Protein AF-A0A963WB44-F1 (afdb_monomer_lite)

pLDDT: mean 85.55, std 15.66, range [36.16, 97.56]

Secondary structure (DSSP, 8-state):
---------THHHHHHHHTT-----SSHHHHHHH---HHHHBTTTTSSSBPHHHHHHHHTTT----S-S----EEEEEEEEEE--SS--SS-SSTTS-SS-EEEEEEEEEEEEEESSSSEEEEEEEEEETTTTEEEEEEEEEEEEEEEEETTEEEEEEEEEESSTT-

Foldseek 3Di:
DDDDDPPPDCVVVVVVVVVPDDPPDDQVQLCQFAVDQQVQFDPVSPHPDGDPNVVVCVLQAVADGPPDDDRQQKDKDWDKDWWADPDFAPAAPAPPAGSGGDIWGQKIKMWRFHHPDNFKTWTWIWMAGGRVRDIDGPKTKIKGWDWDADPNDIDIDIDIDMDDPPD

Sequence (167 aa):
MRAAARRRSPLAALALLAGLSPAAHALPSFARQTGQECAACHVGAYGPQLTPYGVAFKIGGYTDGNGKEGHVPLSVMLVGAITHTGKDQAEPPTAHTHRNDNLTIDEVSTFLAGRLTEQLGAFIQATYDGVAQRSALDHADVRFAQTTRLAGKETVLGISVNNNPGV

Radius of gyration: 22.05 Å; chains: 1; bounding box: 76×29×54 Å

Structure (mmCIF, N/CA/C/O backbone):
data_AF-A0A963WB44-F1
#
_entry.id   AF-A0A963WB44-F1
#
loop_
_atom_site.group_PDB
_atom_site.id
_atom_site.type_symbol
_atom_site.label_atom_id
_atom_site.label_alt_id
_atom_site.label_comp_id
_atom_site.label_asym_id
_atom_site.label_entity_id
_atom_site.label_seq_id
_atom_site.pdbx_PDB_ins_code
_atom_site.Cartn_x
_atom_site.Cartn_y
_atom_site.Cartn_z
_atom_site.occupancy
_atom_site.B_iso_or_equiv
_atom_site.auth_seq_id
_atom_site.auth_comp_id
_atom_site.auth_asym_id
_atom_site.auth_atom_id
_atom_site.pdbx_PDB_model_num
ATOM 1 N N . MET A 1 1 ? 45.689 -11.765 -33.165 1.00 36.16 1 MET A N 1
ATOM 2 C CA . MET A 1 1 ? 45.610 -11.907 -31.693 1.00 36.16 1 MET A CA 1
ATOM 3 C C . MET A 1 1 ? 44.164 -11.674 -31.269 1.00 36.16 1 MET A C 1
ATOM 5 O O . MET A 1 1 ? 43.671 -10.573 -31.458 1.00 36.16 1 MET A O 1
ATOM 9 N N . ARG A 1 2 ? 43.443 -12.709 -30.814 1.00 39.00 2 ARG A N 1
ATOM 10 C CA . ARG A 1 2 ? 42.059 -12.591 -30.314 1.00 39.00 2 ARG A CA 1
ATOM 11 C C . ARG A 1 2 ? 42.116 -12.479 -28.791 1.00 39.00 2 ARG A C 1
ATOM 13 O O . ARG A 1 2 ? 42.613 -13.395 -28.144 1.00 39.00 2 ARG A O 1
ATOM 20 N N . ALA A 1 3 ? 41.666 -11.357 -28.236 1.00 41.44 3 ALA A N 1
ATOM 21 C CA . ALA A 1 3 ? 41.592 -11.169 -26.792 1.00 41.44 3 ALA A CA 1
ATOM 22 C C . ALA A 1 3 ? 40.537 -12.120 -26.204 1.00 41.44 3 ALA A C 1
ATOM 24 O O . ALA A 1 3 ? 39.377 -12.108 -26.616 1.00 41.44 3 ALA A O 1
ATOM 25 N N . ALA A 1 4 ? 40.949 -12.972 -25.266 1.00 43.50 4 ALA A N 1
ATOM 26 C CA . ALA A 1 4 ? 40.056 -13.864 -24.541 1.00 43.50 4 ALA A CA 1
ATOM 27 C C . ALA A 1 4 ? 39.204 -13.046 -23.558 1.00 43.50 4 ALA A C 1
ATOM 29 O O . ALA A 1 4 ? 39.710 -12.525 -22.562 1.00 43.50 4 ALA A O 1
ATOM 30 N N . ALA A 1 5 ? 37.905 -12.929 -23.835 1.00 51.00 5 ALA A N 1
ATOM 31 C CA . ALA A 1 5 ? 36.947 -12.349 -22.906 1.00 51.00 5 ALA A CA 1
ATOM 32 C C . ALA A 1 5 ? 36.838 -13.248 -21.662 1.00 51.00 5 ALA A C 1
ATOM 34 O O . ALA A 1 5 ? 36.338 -14.373 -21.726 1.00 51.00 5 ALA A O 1
ATOM 35 N N . ARG A 1 6 ? 37.327 -12.760 -20.515 1.00 53.06 6 ARG A N 1
ATOM 36 C CA . ARG A 1 6 ? 37.118 -13.400 -19.209 1.00 53.06 6 ARG A CA 1
ATOM 37 C C . ARG A 1 6 ? 35.616 -13.430 -18.912 1.00 53.06 6 ARG A C 1
ATOM 39 O O . ARG A 1 6 ? 35.045 -12.410 -18.537 1.00 53.06 6 ARG A O 1
ATOM 46 N N . ARG A 1 7 ? 34.988 -14.604 -19.038 1.00 59.34 7 ARG A N 1
ATOM 47 C CA . ARG A 1 7 ? 33.653 -14.880 -18.485 1.00 59.34 7 ARG A CA 1
ATOM 48 C C . ARG A 1 7 ? 33.713 -14.683 -16.969 1.00 59.34 7 ARG A C 1
ATOM 50 O O . ARG A 1 7 ? 34.246 -15.526 -16.253 1.00 59.34 7 ARG A O 1
ATOM 57 N N . ARG A 1 8 ? 33.211 -13.549 -16.478 1.00 56.62 8 ARG A N 1
ATOM 58 C CA . ARG A 1 8 ? 32.979 -13.335 -15.045 1.00 56.62 8 ARG A CA 1
ATOM 59 C C . ARG A 1 8 ? 31.772 -14.190 -14.664 1.00 56.62 8 ARG A C 1
ATOM 61 O O . ARG A 1 8 ? 30.677 -13.963 -15.163 1.00 56.62 8 ARG A O 1
ATOM 68 N N . SER A 1 9 ? 32.012 -15.232 -13.874 1.00 57.25 9 SER A N 1
ATOM 69 C CA . SER A 1 9 ? 30.994 -16.208 -13.485 1.00 57.25 9 SER A CA 1
ATOM 70 C C . SER A 1 9 ? 29.931 -15.532 -12.597 1.00 57.25 9 SER A C 1
ATOM 72 O O . SER A 1 9 ? 30.290 -15.057 -11.519 1.00 57.25 9 SER A O 1
ATOM 74 N N . PRO A 1 10 ? 28.644 -15.475 -12.995 1.00 57.75 10 PRO A N 1
ATOM 75 C CA . PRO A 1 10 ? 27.582 -14.789 -12.240 1.00 57.75 10 PRO A CA 1
ATOM 76 C C . PRO A 1 10 ? 27.199 -15.500 -10.926 1.00 57.75 10 PRO A C 1
ATOM 78 O O . PRO A 1 10 ? 26.439 -14.972 -10.120 1.00 57.75 10 PRO A O 1
ATOM 81 N N . LEU A 1 11 ? 27.759 -16.689 -10.684 1.00 57.84 11 LEU A N 1
ATOM 82 C CA . LEU A 1 11 ? 27.477 -17.550 -9.533 1.00 57.84 11 LEU A CA 1
ATOM 83 C C . LEU A 1 11 ? 27.777 -16.898 -8.174 1.00 57.84 11 LEU A C 1
ATOM 85 O O . LEU A 1 11 ? 27.052 -17.144 -7.216 1.00 57.84 11 LEU A O 1
ATOM 89 N N . ALA A 1 12 ? 28.798 -16.041 -8.085 1.00 58.62 12 ALA A N 1
ATOM 90 C CA . ALA A 1 12 ? 29.143 -15.377 -6.826 1.00 58.62 12 ALA A CA 1
ATOM 91 C C . ALA A 1 12 ? 28.122 -14.293 -6.429 1.00 58.62 12 ALA A C 1
ATOM 93 O O . ALA A 1 12 ? 27.824 -14.136 -5.249 1.00 58.62 12 ALA A O 1
ATOM 94 N N . ALA A 1 13 ? 27.547 -13.585 -7.408 1.00 59.38 13 ALA A N 1
ATOM 95 C CA . ALA A 1 13 ? 26.508 -12.583 -7.163 1.00 59.38 13 ALA A CA 1
ATOM 96 C C . ALA A 1 13 ? 25.177 -13.239 -6.760 1.00 59.38 13 ALA A C 1
ATOM 98 O O . ALA A 1 13 ? 24.500 -12.763 -5.853 1.00 59.38 13 ALA A O 1
ATOM 99 N N . LEU A 1 14 ? 24.844 -14.379 -7.377 1.00 58.94 14 LEU A N 1
ATOM 100 C CA . LEU A 1 14 ? 23.644 -15.151 -7.046 1.00 58.94 14 LEU A CA 1
ATOM 101 C C . LEU A 1 14 ? 23.710 -15.757 -5.630 1.00 58.94 14 LEU A C 1
ATOM 103 O O . LEU A 1 14 ? 22.717 -15.754 -4.908 1.00 58.94 14 LEU A O 1
ATOM 107 N N . ALA A 1 15 ? 24.888 -16.233 -5.212 1.00 61.72 15 ALA A N 1
ATOM 108 C CA . ALA A 1 15 ? 25.103 -16.774 -3.870 1.00 61.72 15 ALA A CA 1
ATOM 109 C C . ALA A 1 15 ? 25.030 -15.696 -2.771 1.00 61.72 15 ALA A C 1
ATOM 111 O O . ALA A 1 15 ? 24.549 -15.975 -1.674 1.00 61.72 15 ALA A O 1
ATOM 112 N N . LEU A 1 16 ? 25.453 -14.460 -3.068 1.00 56.97 16 LEU A N 1
ATOM 113 C CA . LEU A 1 16 ? 25.336 -13.335 -2.134 1.00 56.97 16 LEU A CA 1
ATOM 114 C C . LEU A 1 16 ? 23.870 -12.930 -1.908 1.00 56.97 16 LEU A C 1
ATOM 116 O O . LEU A 1 16 ? 23.477 -12.667 -0.776 1.00 56.97 16 LEU A O 1
ATOM 120 N N . LEU A 1 17 ? 23.054 -12.932 -2.967 1.00 56.50 17 LEU A N 1
ATOM 121 C CA . LEU A 1 17 ? 21.625 -12.601 -2.897 1.00 56.50 17 LEU A CA 1
ATOM 122 C C . LEU A 1 17 ? 20.814 -13.658 -2.130 1.00 56.50 17 LEU A C 1
ATOM 124 O O . LEU A 1 17 ? 19.888 -13.311 -1.403 1.00 56.50 17 LEU A O 1
ATOM 128 N N . ALA A 1 18 ? 21.189 -14.936 -2.228 1.00 55.72 18 ALA A N 1
ATOM 129 C CA . ALA A 1 18 ? 20.524 -16.013 -1.492 1.00 55.72 18 ALA A CA 1
ATOM 130 C C . ALA A 1 18 ? 20.757 -15.942 0.033 1.00 55.72 18 ALA A C 1
ATOM 132 O O . ALA A 1 18 ? 19.871 -16.301 0.806 1.00 55.72 18 ALA A O 1
ATOM 133 N N . GLY A 1 19 ? 21.919 -15.446 0.478 1.00 52.41 19 GLY A N 1
ATOM 134 C CA . GLY A 1 19 ? 22.261 -15.313 1.903 1.00 52.41 19 GLY A CA 1
ATOM 135 C C . GLY A 1 19 ? 21.601 -14.128 2.623 1.00 52.41 19 GLY A C 1
ATOM 136 O O . GLY A 1 19 ? 21.671 -14.039 3.845 1.00 52.41 19 GLY A O 1
ATOM 137 N N . LEU A 1 20 ? 20.954 -13.232 1.877 1.00 51.16 20 LEU A N 1
ATOM 138 C CA . LEU A 1 20 ? 20.328 -11.996 2.353 1.00 51.16 20 LEU A CA 1
ATOM 139 C C . LEU A 1 20 ? 18.802 -12.062 2.231 1.00 51.16 20 LEU A C 1
ATOM 141 O O . LEU A 1 20 ? 18.192 -11.063 1.885 1.00 51.16 20 LEU A O 1
ATOM 145 N N . SER A 1 21 ? 18.171 -13.214 2.475 1.00 40.25 21 SER A N 1
ATOM 146 C CA . SER A 1 21 ? 16.702 -13.306 2.501 1.00 40.25 21 SER A CA 1
ATOM 147 C C . SER A 1 21 ? 16.172 -12.968 3.904 1.00 40.25 21 SER A C 1
ATOM 149 O O . SER A 1 21 ? 16.004 -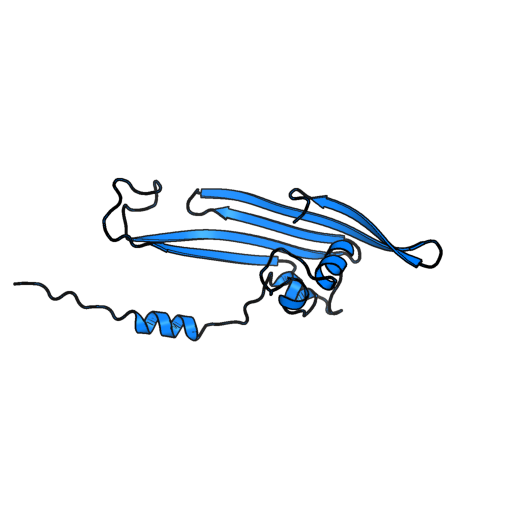13.889 4.709 1.00 40.25 21 SER A O 1
ATOM 151 N N . PRO A 1 22 ? 15.899 -11.693 4.266 1.00 52.22 22 PRO A N 1
ATOM 152 C CA . PRO A 1 22 ? 15.017 -11.444 5.391 1.00 52.22 22 PRO A CA 1
ATOM 153 C C . PRO A 1 22 ? 13.648 -12.035 5.048 1.00 52.22 22 PRO A C 1
ATOM 155 O O . PRO A 1 22 ? 13.284 -12.156 3.875 1.00 52.22 22 PRO A O 1
ATOM 158 N N . ALA A 1 23 ? 12.872 -12.390 6.071 1.00 51.78 23 ALA A N 1
ATOM 159 C CA . ALA A 1 23 ? 11.464 -12.705 5.879 1.00 51.78 23 ALA A CA 1
ATOM 160 C C . ALA A 1 23 ? 10.827 -11.616 4.995 1.00 51.78 23 ALA A C 1
ATOM 162 O O . ALA A 1 23 ? 11.009 -10.421 5.248 1.00 51.78 23 ALA A O 1
ATOM 163 N N . ALA A 1 24 ? 10.149 -12.018 3.921 1.00 44.06 24 ALA A N 1
ATOM 164 C CA . ALA A 1 24 ? 9.458 -11.097 3.033 1.00 44.06 24 ALA A CA 1
ATOM 165 C C . ALA A 1 24 ? 8.260 -10.515 3.795 1.00 44.06 24 ALA A C 1
ATOM 167 O O . ALA A 1 24 ? 7.198 -11.127 3.873 1.00 44.06 24 ALA A O 1
ATOM 168 N N . HIS A 1 25 ? 8.459 -9.359 4.424 1.00 47.97 25 HIS A N 1
ATOM 169 C CA . HIS A 1 25 ? 7.399 -8.638 5.109 1.00 47.97 25 HIS A CA 1
ATOM 170 C C . HIS A 1 25 ? 6.575 -7.913 4.038 1.00 47.97 25 HIS A C 1
ATOM 172 O O . HIS A 1 25 ? 7.015 -6.886 3.518 1.00 47.97 25 HIS A O 1
ATOM 178 N N . ALA A 1 26 ? 5.387 -8.432 3.697 1.00 53.44 26 ALA A N 1
ATOM 179 C CA . ALA A 1 26 ? 4.353 -7.595 3.080 1.00 53.44 26 ALA A CA 1
ATOM 180 C C . ALA A 1 26 ? 4.127 -6.369 3.973 1.00 53.44 26 ALA A C 1
ATOM 182 O O . ALA A 1 26 ? 4.298 -6.496 5.186 1.00 53.44 26 ALA A O 1
ATOM 183 N N . LEU A 1 27 ? 3.815 -5.210 3.369 1.00 63.12 27 LEU A N 1
ATOM 184 C CA . LEU A 1 27 ? 3.775 -3.874 3.995 1.00 63.12 27 LEU A CA 1
ATOM 185 C C . LEU A 1 27 ? 4.207 -3.884 5.465 1.00 63.12 27 LEU A C 1
ATOM 187 O O . LEU A 1 27 ? 3.362 -4.055 6.355 1.00 63.12 27 LEU A O 1
ATOM 191 N N . PRO A 1 28 ? 5.523 -3.758 5.718 1.00 74.69 28 PRO A N 1
ATOM 192 C CA . PRO A 1 28 ? 6.116 -4.053 7.012 1.00 74.69 28 PRO A CA 1
ATOM 193 C C . PRO A 1 28 ? 5.386 -3.408 8.193 1.00 74.69 28 PRO A C 1
ATOM 195 O O . PRO A 1 28 ? 5.362 -3.974 9.278 1.00 74.69 28 PRO A O 1
ATOM 198 N N . SER A 1 29 ? 4.766 -2.245 8.007 1.00 86.81 29 SER A N 1
ATOM 199 C CA . SER A 1 29 ? 4.043 -1.532 9.055 1.00 86.81 29 SER A CA 1
ATOM 200 C C . SER A 1 29 ? 2.759 -2.216 9.541 1.00 86.81 29 SER A C 1
ATOM 202 O O . SER A 1 29 ? 2.609 -2.354 10.754 1.00 86.81 29 SER A O 1
ATOM 204 N N . PHE A 1 30 ? 1.877 -2.720 8.667 1.00 92.19 30 PHE A N 1
ATOM 205 C CA . PHE A 1 30 ? 0.679 -3.451 9.118 1.00 92.19 30 PHE A CA 1
ATOM 206 C C . PHE A 1 30 ? 1.022 -4.833 9.677 1.00 92.19 30 PHE A C 1
ATOM 208 O O . PHE A 1 30 ? 0.438 -5.256 10.678 1.00 92.19 30 PHE A O 1
ATOM 215 N N . ALA A 1 31 ? 2.012 -5.512 9.091 1.00 89.56 31 ALA A N 1
ATOM 216 C CA . ALA A 1 3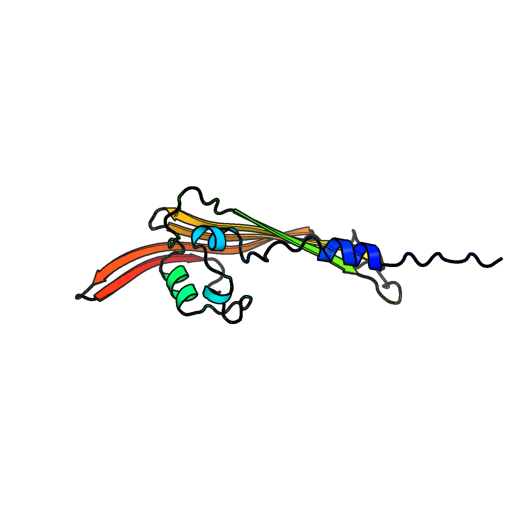1 ? 2.518 -6.770 9.631 1.00 89.56 31 ALA A CA 1
ATOM 217 C C . ALA A 1 31 ? 3.134 -6.573 11.030 1.00 89.56 31 ALA A C 1
ATOM 219 O O . ALA A 1 31 ? 2.856 -7.350 11.938 1.00 89.56 31 ALA A O 1
ATOM 220 N N . ARG A 1 32 ? 3.897 -5.491 11.261 1.00 90.56 32 ARG A N 1
ATOM 221 C CA . ARG A 1 32 ? 4.404 -5.133 12.603 1.00 90.56 32 ARG A CA 1
ATOM 222 C C . ARG A 1 32 ? 3.276 -4.833 13.590 1.00 90.56 32 ARG A C 1
ATOM 224 O O . ARG A 1 32 ? 3.305 -5.335 14.714 1.00 90.56 32 ARG A O 1
ATOM 231 N N . GLN A 1 33 ? 2.288 -4.047 13.157 1.00 92.94 33 GLN A N 1
ATOM 232 C CA . GLN A 1 33 ? 1.157 -3.640 13.989 1.00 92.94 33 GLN A CA 1
ATOM 233 C C . GLN A 1 33 ? 0.329 -4.839 14.458 1.00 92.94 33 GLN A C 1
ATOM 235 O O . GLN A 1 33 ? -0.030 -4.926 15.630 1.00 92.94 33 GLN A O 1
ATOM 240 N N . THR A 1 34 ? 0.033 -5.774 13.557 1.00 92.81 34 THR A N 1
ATOM 241 C CA . THR A 1 34 ? -0.879 -6.899 13.821 1.00 92.81 34 THR A CA 1
ATOM 242 C C . THR A 1 34 ? -0.159 -8.179 14.242 1.00 92.81 34 THR A C 1
ATOM 244 O O . THR A 1 34 ? -0.747 -9.026 14.910 1.00 92.81 34 THR A O 1
ATOM 247 N N . GLY A 1 35 ? 1.118 -8.327 13.881 1.00 91.00 35 GLY A N 1
ATOM 248 C CA . GLY A 1 35 ? 1.876 -9.570 14.027 1.00 91.00 35 GLY A CA 1
ATOM 249 C C . GLY A 1 35 ? 1.437 -10.688 13.077 1.00 91.00 35 GLY A C 1
ATOM 250 O O . GLY A 1 35 ? 1.837 -11.829 13.288 1.00 91.00 35 GLY A O 1
ATOM 251 N N . GLN A 1 36 ? 0.604 -10.389 12.077 1.00 90.94 36 GLN A N 1
ATOM 252 C CA . GLN A 1 36 ? 0.061 -11.383 11.155 1.00 90.94 36 GLN A CA 1
ATOM 253 C C . GLN A 1 36 ? 0.958 -11.590 9.934 1.00 90.94 36 GLN A C 1
ATOM 255 O O . GLN A 1 36 ? 1.658 -10.682 9.481 1.00 90.94 36 GLN A O 1
ATOM 260 N N . GLU A 1 37 ? 0.899 -12.796 9.377 1.00 89.81 37 GLU A N 1
ATOM 261 C CA . GLU A 1 37 ? 1.538 -13.123 8.106 1.00 89.81 37 GLU A CA 1
ATOM 262 C C . GLU A 1 37 ? 0.727 -12.612 6.906 1.00 89.81 37 GLU A C 1
ATOM 264 O O . GLU A 1 37 ? -0.475 -12.363 6.993 1.00 89.81 37 GLU A O 1
ATOM 269 N N . CYS A 1 38 ? 1.374 -12.507 5.745 1.00 88.19 38 CYS A N 1
ATOM 270 C CA . CYS A 1 38 ? 0.764 -11.974 4.524 1.00 88.19 38 CYS A CA 1
ATOM 271 C C . CYS A 1 38 ? -0.522 -12.729 4.137 1.00 88.19 38 CYS A C 1
ATOM 273 O O . CYS A 1 38 ? -1.523 -12.116 3.767 1.00 88.19 38 CYS A O 1
ATOM 275 N N . ALA A 1 39 ? -0.509 -14.061 4.281 1.00 90.38 39 ALA A N 1
ATOM 276 C CA . ALA A 1 39 ? -1.634 -14.943 3.967 1.00 90.38 39 ALA A CA 1
ATOM 277 C C . ALA A 1 39 ? -2.845 -14.757 4.894 1.00 90.38 39 ALA A C 1
ATOM 279 O O . ALA A 1 39 ? -3.960 -15.114 4.515 1.00 90.38 39 ALA A O 1
ATOM 280 N N . ALA A 1 40 ? -2.653 -14.177 6.084 1.00 91.31 40 ALA A N 1
ATOM 281 C CA . ALA A 1 40 ? -3.761 -13.861 6.973 1.00 91.31 40 ALA A CA 1
ATOM 282 C C . ALA A 1 40 ? -4.645 -12.764 6.369 1.00 91.31 40 ALA A C 1
ATOM 284 O O . ALA A 1 40 ? -5.866 -12.856 6.453 1.00 91.31 40 ALA A O 1
ATOM 285 N N . CYS A 1 41 ? -4.049 -11.755 5.725 1.00 90.62 41 CYS A N 1
ATOM 286 C CA . CYS A 1 41 ? -4.774 -10.630 5.131 1.00 90.62 41 CYS A CA 1
ATOM 287 C C . CYS A 1 41 ? -5.118 -10.850 3.654 1.00 90.62 41 CYS A C 1
ATOM 289 O O . CYS A 1 41 ? -6.226 -10.517 3.237 1.00 90.62 41 CYS A O 1
ATOM 291 N N . HIS A 1 42 ? -4.195 -11.413 2.873 1.00 90.69 42 HIS A N 1
ATOM 292 C CA . HIS A 1 42 ? -4.298 -11.527 1.418 1.00 90.69 42 HIS A CA 1
ATOM 293 C C . HIS A 1 42 ? -4.516 -12.971 0.970 1.00 90.69 42 HIS A C 1
ATOM 295 O O . HIS A 1 42 ? -3.777 -13.883 1.349 1.00 90.69 42 HIS A O 1
ATOM 301 N N . VAL A 1 43 ? -5.499 -13.178 0.091 1.00 90.25 43 VAL A N 1
ATOM 302 C CA . VAL A 1 43 ? -5.727 -14.471 -0.558 1.00 90.25 43 VAL A CA 1
ATOM 303 C C . VAL A 1 43 ? -4.496 -14.817 -1.396 1.00 90.25 43 VAL A C 1
ATOM 305 O O . VAL A 1 43 ? -4.083 -14.054 -2.268 1.00 90.25 43 VAL A O 1
ATOM 308 N N . GLY A 1 44 ? -3.881 -15.966 -1.108 1.00 85.38 44 GLY A N 1
ATOM 309 C CA . GLY A 1 44 ? -2.634 -16.374 -1.761 1.00 85.38 44 GLY A CA 1
ATOM 310 C C . GLY A 1 44 ? -1.411 -15.536 -1.360 1.00 85.38 44 GLY A C 1
ATOM 311 O O . GLY A 1 44 ? -0.445 -15.501 -2.115 1.00 85.38 44 GLY A O 1
ATOM 312 N N . ALA A 1 45 ? -1.451 -14.859 -0.204 1.00 82.06 45 ALA A N 1
ATOM 313 C CA . ALA A 1 45 ? -0.382 -14.054 0.405 1.00 82.06 45 ALA A CA 1
ATOM 314 C C . ALA A 1 45 ? 0.029 -12.758 -0.320 1.00 82.06 45 ALA A C 1
ATOM 316 O O . ALA A 1 45 ? 0.474 -11.828 0.348 1.00 82.06 45 ALA A O 1
ATOM 317 N N . TYR A 1 46 ? -0.143 -12.665 -1.639 1.00 76.44 46 TYR A N 1
ATOM 318 C CA . TYR A 1 46 ? 0.306 -11.516 -2.442 1.00 76.44 46 TYR A CA 1
ATOM 319 C C . TYR A 1 46 ? -0.774 -10.963 -3.384 1.00 76.44 46 TYR A C 1
ATOM 321 O O . TYR A 1 46 ? -0.522 -10.018 -4.128 1.00 76.44 46 TYR A O 1
ATOM 329 N N . GLY A 1 47 ? -1.972 -11.556 -3.388 1.00 75.31 47 GLY A N 1
ATOM 330 C CA . GLY A 1 47 ? -3.078 -11.095 -4.221 1.00 75.31 47 GLY A CA 1
ATOM 331 C C . GLY A 1 47 ? -3.753 -9.839 -3.654 1.00 75.31 47 GLY A C 1
ATOM 332 O O . GLY A 1 47 ? -3.820 -9.680 -2.435 1.00 75.31 47 GLY A O 1
ATOM 333 N N . PRO A 1 48 ? -4.334 -8.971 -4.502 1.00 80.12 48 PRO A N 1
ATOM 334 C CA . PRO A 1 48 ? -5.086 -7.802 -4.034 1.00 80.12 48 PRO A CA 1
ATOM 335 C C . PRO A 1 48 ? -6.350 -8.199 -3.256 1.00 80.12 48 PRO A C 1
ATOM 337 O O . PRO A 1 48 ? -6.861 -7.430 -2.448 1.00 80.12 48 PRO A O 1
ATOM 340 N N . GLN A 1 49 ? -6.852 -9.416 -3.478 1.00 88.19 49 GLN A N 1
ATOM 341 C CA . GLN A 1 49 ? -8.045 -9.911 -2.816 1.00 88.19 49 GLN A CA 1
ATOM 342 C C . GLN A 1 49 ? -7.781 -10.180 -1.332 1.00 88.19 49 GLN A C 1
ATOM 344 O O . GLN A 1 49 ? -6.896 -10.959 -0.976 1.00 88.19 49 GLN A O 1
ATOM 349 N N . LEU A 1 50 ? -8.600 -9.583 -0.469 1.00 91.69 50 LEU A N 1
ATOM 350 C CA . LEU A 1 50 ? -8.523 -9.789 0.973 1.00 91.69 50 LEU A CA 1
ATOM 351 C C . LEU A 1 50 ? -9.273 -11.053 1.410 1.00 91.69 50 LEU A C 1
ATOM 353 O O . LEU A 1 50 ? -10.322 -11.403 0.861 1.00 91.69 50 LEU A O 1
ATOM 357 N N . THR A 1 51 ? -8.738 -11.716 2.432 1.00 94.44 51 THR A N 1
ATOM 358 C CA . THR A 1 51 ? -9.444 -12.748 3.205 1.00 94.44 51 THR A CA 1
ATOM 359 C C . THR A 1 51 ? -10.542 -12.097 4.063 1.00 94.44 51 THR A C 1
ATOM 361 O O . THR A 1 51 ? -10.541 -10.876 4.239 1.00 94.44 51 THR A O 1
ATOM 364 N N . PRO A 1 52 ? -11.450 -12.869 4.691 1.00 95.31 52 PRO A N 1
ATOM 365 C CA . PRO A 1 52 ? -12.390 -12.308 5.663 1.00 95.31 52 PRO A CA 1
ATOM 366 C C . PRO A 1 52 ? -11.711 -11.524 6.796 1.00 95.31 52 PRO A C 1
ATOM 368 O O . PRO A 1 52 ? -12.236 -10.499 7.223 1.00 95.31 52 PRO A O 1
ATOM 371 N N . TYR A 1 53 ? -10.525 -11.960 7.238 1.00 94.00 53 TYR A N 1
ATOM 372 C CA . TYR A 1 53 ? -9.732 -11.231 8.229 1.00 94.00 53 TYR A CA 1
ATOM 373 C C . TYR A 1 53 ? -9.235 -9.888 7.678 1.00 94.00 53 TYR A C 1
ATOM 375 O O . TYR A 1 53 ? -9.449 -8.855 8.307 1.00 94.00 53 TYR A O 1
ATOM 383 N N . GLY A 1 54 ? -8.646 -9.873 6.477 1.00 94.00 54 GLY A N 1
ATOM 384 C CA . GLY A 1 54 ? -8.191 -8.634 5.838 1.00 94.00 54 GLY A CA 1
ATOM 385 C C . GLY A 1 54 ? -9.335 -7.646 5.576 1.00 94.00 54 GLY A C 1
ATOM 386 O O . GLY A 1 54 ? -9.185 -6.442 5.785 1.00 94.00 54 GLY A O 1
ATOM 387 N N . VAL A 1 55 ? -10.509 -8.150 5.181 1.00 94.31 55 VAL A N 1
ATOM 388 C CA . VAL A 1 55 ? -11.722 -7.337 5.014 1.00 94.31 55 VAL A CA 1
ATOM 389 C C . VAL A 1 55 ? -12.160 -6.736 6.349 1.00 94.31 55 VAL A C 1
ATOM 391 O O . VAL A 1 55 ? -12.415 -5.535 6.409 1.00 94.31 55 VAL A O 1
ATOM 394 N N . ALA A 1 56 ? -12.211 -7.533 7.421 1.00 94.56 56 ALA A N 1
ATOM 395 C CA . ALA A 1 56 ? -12.570 -7.048 8.752 1.00 94.56 56 ALA A CA 1
ATOM 396 C C . ALA A 1 56 ? -11.589 -5.976 9.251 1.00 94.56 56 ALA A C 1
ATOM 398 O O . ALA A 1 56 ? -12.029 -4.908 9.669 1.00 94.56 56 ALA A O 1
ATOM 399 N N . PHE A 1 57 ? -10.282 -6.203 9.094 1.00 94.94 57 PHE A N 1
ATOM 400 C CA . PHE A 1 57 ? -9.225 -5.243 9.426 1.00 94.94 57 PHE A CA 1
ATOM 401 C C . PHE A 1 57 ? -9.424 -3.888 8.727 1.00 94.94 57 PHE A C 1
ATOM 403 O O . PHE A 1 57 ? -9.350 -2.821 9.341 1.00 94.94 57 PHE A O 1
ATOM 410 N N . LYS A 1 58 ? -9.731 -3.921 7.426 1.00 94.38 58 LYS A N 1
ATOM 411 C CA . LYS A 1 58 ? -9.977 -2.723 6.614 1.00 94.38 58 LYS A CA 1
ATOM 412 C C . LYS A 1 58 ? -11.296 -2.023 6.958 1.00 94.38 58 LYS A C 1
ATOM 414 O O . LYS A 1 58 ? -11.364 -0.793 6.946 1.00 94.38 58 LYS A O 1
ATOM 419 N N . ILE A 1 59 ? -12.357 -2.775 7.254 1.00 94.69 59 ILE A N 1
ATOM 420 C CA . ILE A 1 59 ? -13.645 -2.219 7.709 1.00 94.69 59 ILE A CA 1
ATOM 421 C C . ILE A 1 59 ? -13.493 -1.574 9.091 1.00 94.69 59 ILE A C 1
ATOM 423 O O . ILE A 1 59 ? -14.019 -0.486 9.307 1.00 94.69 59 ILE A O 1
ATOM 427 N N . GLY A 1 60 ? -12.707 -2.186 9.978 1.00 95.62 60 GLY A N 1
ATOM 428 C CA . GLY A 1 60 ? -12.313 -1.644 11.280 1.00 95.62 60 GLY A CA 1
ATOM 429 C C . GLY A 1 60 ? -11.369 -0.440 11.205 1.00 95.62 60 GLY A C 1
ATOM 430 O O . GLY A 1 60 ? -10.873 0.013 12.228 1.00 95.62 60 GLY A O 1
ATOM 431 N N . GLY A 1 61 ? -11.108 0.099 10.012 1.00 95.75 61 GLY A N 1
ATOM 432 C CA . GLY A 1 61 ? -10.342 1.329 9.835 1.00 95.75 61 GLY A CA 1
ATOM 433 C C . GLY A 1 61 ? -8.837 1.170 10.030 1.00 95.75 61 GLY A C 1
ATOM 434 O O . GLY A 1 61 ? -8.174 2.145 10.358 1.00 95.75 61 GLY A O 1
ATOM 435 N N . TYR A 1 62 ? -8.292 -0.034 9.823 1.00 95.00 62 TYR A N 1
ATOM 436 C CA . TYR A 1 62 ? -6.862 -0.339 9.964 1.00 95.00 62 TYR A CA 1
ATOM 437 C C . TYR A 1 62 ? -6.300 -0.164 11.378 1.00 95.00 62 TYR A C 1
ATOM 439 O O . TYR A 1 62 ? -5.083 -0.047 11.555 1.00 95.00 62 TYR A O 1
ATOM 447 N N . THR A 1 63 ? -7.163 -0.111 12.391 1.00 94.75 63 THR A N 1
ATOM 448 C CA . THR A 1 63 ? -6.721 0.144 13.757 1.00 94.75 63 THR A CA 1
ATOM 449 C C . THR A 1 63 ? -6.361 -1.136 14.492 1.00 94.75 63 THR A C 1
ATOM 451 O O . THR A 1 63 ? -5.492 -1.069 15.344 1.00 94.75 63 THR A O 1
ATOM 454 N N . ASP A 1 64 ? -6.899 -2.314 14.178 1.00 93.19 64 ASP A N 1
ATOM 455 C CA . ASP A 1 64 ? -6.567 -3.550 14.914 1.00 93.19 64 ASP A CA 1
ATOM 456 C C . ASP A 1 64 ? -5.051 -3.808 15.038 1.00 93.19 64 ASP A C 1
ATOM 458 O O . ASP A 1 64 ? -4.256 -3.510 14.147 1.00 93.19 64 ASP A O 1
ATOM 462 N N . GLY A 1 65 ? -4.614 -4.357 16.169 1.00 92.31 65 GLY A N 1
ATOM 463 C CA . GLY A 1 65 ? -3.193 -4.561 16.441 1.00 92.31 65 GLY A CA 1
ATOM 464 C C . GLY A 1 65 ? -2.938 -5.613 17.510 1.00 92.31 65 GLY A C 1
ATOM 465 O O . GLY A 1 65 ? -3.855 -6.093 18.168 1.00 92.31 65 GLY A O 1
ATOM 466 N N . ASN A 1 66 ? -1.669 -5.956 17.709 1.00 91.62 66 ASN A N 1
ATOM 467 C CA . ASN A 1 66 ? -1.224 -6.967 18.674 1.00 91.62 66 ASN A CA 1
ATOM 468 C C . ASN A 1 66 ? -1.137 -6.461 20.130 1.00 91.62 66 ASN A C 1
ATOM 470 O O . ASN A 1 66 ? -0.533 -7.127 20.971 1.00 91.62 66 ASN A O 1
ATOM 474 N N . GLY A 1 67 ? -1.680 -5.274 20.419 1.00 86.69 67 GLY A N 1
ATOM 475 C CA . GLY A 1 67 ? -1.660 -4.652 21.747 1.00 86.69 67 GLY A CA 1
ATOM 476 C C . GLY A 1 67 ? -0.296 -4.113 22.196 1.00 86.69 67 GLY A C 1
ATOM 477 O O . GLY A 1 67 ? -0.182 -3.638 23.321 1.00 86.69 67 GLY A O 1
ATOM 478 N N . LYS A 1 68 ? 0.742 -4.178 21.352 1.00 86.38 68 LYS A N 1
ATOM 479 C CA . LYS A 1 68 ? 2.043 -3.555 21.631 1.00 86.38 68 LYS A CA 1
ATOM 480 C C . LYS A 1 68 ? 2.041 -2.109 21.146 1.00 86.38 68 LYS A C 1
ATOM 482 O O . LYS A 1 68 ? 1.496 -1.810 20.087 1.00 86.38 68 LYS A O 1
ATOM 487 N N . GLU A 1 69 ? 2.681 -1.230 21.904 1.00 81.19 69 GLU A N 1
ATOM 488 C CA . GLU A 1 69 ? 2.863 0.172 21.528 1.00 81.19 69 GLU A CA 1
ATOM 489 C C . GLU A 1 69 ? 4.137 0.377 20.690 1.00 81.19 69 GLU A C 1
ATOM 491 O O . GLU A 1 69 ? 4.996 -0.502 20.602 1.00 81.19 69 GLU A O 1
ATOM 496 N N . GLY A 1 70 ? 4.273 1.562 20.087 1.00 79.94 70 GLY A N 1
ATOM 497 C CA . GLY A 1 70 ? 5.510 1.983 19.419 1.00 79.94 70 GLY A CA 1
ATOM 498 C C . GLY A 1 70 ? 5.688 1.486 17.981 1.00 79.94 70 GLY A C 1
ATOM 499 O O . GLY A 1 70 ? 6.792 1.557 17.439 1.00 79.94 70 GLY A O 1
ATOM 500 N N . HIS A 1 71 ? 4.628 0.999 17.333 1.00 84.12 71 HIS A N 1
ATOM 501 C CA . HIS A 1 71 ? 4.690 0.628 15.919 1.00 84.12 71 HIS A CA 1
ATOM 502 C C . HIS A 1 71 ? 4.873 1.866 15.045 1.00 84.12 71 HIS A C 1
ATOM 504 O O . HIS A 1 71 ? 4.048 2.774 15.058 1.00 84.12 71 HIS A O 1
ATOM 510 N N . VAL A 1 72 ? 5.936 1.890 14.242 1.00 88.50 72 VAL A N 1
ATOM 511 C CA . VAL A 1 72 ? 6.136 2.944 13.241 1.00 88.50 72 VAL A CA 1
ATOM 512 C C . VAL A 1 72 ? 5.287 2.606 12.009 1.00 88.50 72 VAL A C 1
ATOM 514 O O . VAL A 1 72 ? 5.542 1.569 11.387 1.00 88.50 72 VAL A O 1
ATOM 517 N N . PRO A 1 73 ? 4.320 3.446 11.599 1.00 91.81 73 PRO A N 1
ATOM 518 C CA . PRO A 1 73 ? 3.429 3.165 10.473 1.00 91.81 73 PRO A CA 1
ATOM 519 C C . PRO A 1 73 ? 4.077 3.464 9.109 1.00 91.81 73 PRO A C 1
ATOM 521 O O . PRO A 1 73 ? 3.376 3.725 8.142 1.00 91.81 73 PRO A O 1
ATOM 524 N N . LEU A 1 74 ? 5.410 3.460 9.019 1.00 92.75 74 LEU A N 1
ATOM 525 C CA . LEU A 1 74 ? 6.160 3.817 7.814 1.00 92.75 74 LEU A CA 1
ATOM 526 C C . LEU A 1 74 ? 6.851 2.587 7.217 1.00 92.75 74 LEU A C 1
ATOM 528 O O . LEU A 1 74 ? 7.472 1.800 7.941 1.00 92.75 74 LEU A O 1
ATOM 532 N N . SER A 1 75 ? 6.771 2.441 5.898 1.00 92.06 75 SER A N 1
ATOM 533 C CA . SER A 1 75 ? 7.526 1.445 5.133 1.00 92.06 75 SER A CA 1
ATOM 534 C C . SER A 1 75 ? 8.000 2.025 3.800 1.00 92.06 75 SER A C 1
ATOM 536 O O . SER A 1 75 ? 7.427 2.991 3.303 1.00 92.06 75 SER A O 1
ATOM 538 N N . VAL A 1 76 ? 9.041 1.427 3.218 1.00 92.38 76 VAL A N 1
ATOM 539 C CA . VAL A 1 76 ? 9.572 1.793 1.898 1.00 92.38 76 VAL A CA 1
ATOM 540 C C . VAL A 1 76 ? 9.793 0.522 1.081 1.00 92.38 76 VAL A C 1
ATOM 542 O O . VAL A 1 76 ? 10.235 -0.487 1.629 1.00 92.38 76 VAL A O 1
ATOM 545 N N . MET A 1 77 ? 9.493 0.579 -0.212 1.00 90.62 77 MET A N 1
ATOM 546 C CA . MET A 1 77 ? 9.763 -0.461 -1.199 1.00 90.62 77 MET A CA 1
ATOM 547 C C . MET A 1 77 ? 10.615 0.123 -2.326 1.00 90.62 77 MET A C 1
ATOM 549 O O . MET A 1 77 ? 10.420 1.265 -2.735 1.00 90.62 77 MET A O 1
ATOM 553 N N . LEU A 1 78 ? 11.573 -0.668 -2.802 1.00 93.06 78 LEU A N 1
ATOM 554 C CA . LEU A 1 78 ? 12.473 -0.314 -3.893 1.00 93.06 78 LEU A CA 1
ATOM 555 C C . LEU A 1 78 ? 12.413 -1.424 -4.938 1.00 93.06 78 LEU A C 1
ATOM 557 O O . LEU A 1 78 ? 12.632 -2.589 -4.602 1.00 93.06 78 LEU A O 1
ATOM 561 N N . VAL A 1 79 ? 12.151 -1.060 -6.189 1.00 91.94 79 VAL A N 1
ATOM 562 C CA . VAL A 1 79 ? 12.201 -1.969 -7.337 1.00 91.94 79 VAL A CA 1
ATOM 563 C C . VAL A 1 79 ? 13.257 -1.449 -8.297 1.00 91.94 79 VAL A C 1
ATOM 565 O O . VAL A 1 79 ? 13.269 -0.271 -8.642 1.00 91.94 79 VAL A O 1
ATOM 568 N N . GLY A 1 80 ? 14.167 -2.320 -8.714 1.00 93.44 80 GLY A N 1
ATOM 569 C CA . GLY A 1 80 ? 15.179 -2.001 -9.712 1.00 93.44 80 GLY A CA 1
ATOM 570 C C . GLY A 1 80 ? 15.329 -3.137 -10.707 1.00 93.44 80 GLY A C 1
ATOM 571 O O . GLY A 1 80 ? 15.095 -4.300 -10.367 1.00 93.44 80 GLY A O 1
ATOM 572 N N . ALA A 1 81 ? 15.740 -2.795 -11.922 1.00 91.44 81 ALA A N 1
ATOM 573 C CA . ALA A 1 81 ? 15.856 -3.737 -13.021 1.00 91.44 81 ALA A CA 1
ATOM 574 C C . ALA A 1 81 ? 17.209 -3.632 -13.723 1.00 91.44 81 ALA A C 1
ATOM 576 O O . ALA A 1 81 ? 17.816 -2.567 -13.833 1.00 91.44 81 ALA A O 1
ATOM 577 N N . ILE A 1 82 ? 17.671 -4.777 -14.225 1.00 94.75 82 ILE A N 1
ATOM 578 C CA . ILE A 1 82 ? 18.789 -4.870 -15.161 1.00 94.75 82 ILE A CA 1
ATOM 579 C C . ILE A 1 82 ? 18.234 -5.465 -16.445 1.00 94.75 82 ILE A C 1
ATOM 581 O O . ILE A 1 82 ? 17.726 -6.587 -16.440 1.00 94.75 82 ILE A O 1
ATOM 585 N N . THR A 1 83 ? 18.354 -4.730 -17.544 1.00 93.19 83 THR A N 1
ATOM 586 C CA . THR A 1 83 ? 17.831 -5.148 -18.844 1.00 93.19 83 THR A CA 1
ATOM 587 C C . THR A 1 83 ? 18.960 -5.299 -19.853 1.00 93.19 83 THR A C 1
ATOM 589 O O . THR A 1 83 ? 19.692 -4.349 -20.124 1.00 93.19 83 THR A O 1
ATOM 592 N N . HIS A 1 84 ? 19.049 -6.487 -20.454 1.00 94.25 84 HIS A N 1
ATOM 593 C CA . HIS A 1 84 ? 19.914 -6.789 -21.592 1.00 94.25 84 HIS A CA 1
ATOM 594 C C . HIS A 1 84 ? 19.070 -7.327 -22.746 1.00 94.25 84 HIS A C 1
ATOM 596 O O . HIS A 1 84 ? 18.233 -8.212 -22.566 1.00 94.25 84 HIS A O 1
ATOM 602 N N . THR A 1 85 ? 19.317 -6.819 -23.945 1.00 93.44 85 THR A N 1
ATOM 603 C CA . THR A 1 85 ? 18.659 -7.248 -25.179 1.00 93.44 85 THR A CA 1
ATOM 604 C C . THR A 1 85 ? 19.693 -7.821 -26.143 1.00 93.44 85 THR A C 1
ATOM 606 O O . THR A 1 85 ? 20.848 -7.404 -26.156 1.00 93.44 85 THR A O 1
ATOM 609 N N . GLY A 1 86 ? 19.299 -8.796 -26.969 1.00 95.25 86 GLY A N 1
ATOM 610 C CA . GLY A 1 86 ? 20.243 -9.497 -27.854 1.00 95.25 86 GLY A CA 1
ATOM 611 C C . GLY A 1 86 ? 20.879 -8.622 -28.945 1.00 95.25 86 GLY A C 1
ATOM 612 O O . GLY A 1 86 ? 21.854 -9.039 -29.568 1.00 95.25 86 GLY A O 1
ATOM 613 N N . LYS A 1 87 ? 20.323 -7.433 -29.197 1.00 95.31 87 LYS A N 1
ATOM 614 C CA . LYS A 1 87 ? 20.855 -6.391 -30.082 1.00 95.31 87 LYS A CA 1
ATOM 615 C C . LYS A 1 87 ? 20.467 -5.030 -29.524 1.00 95.31 87 LYS A C 1
ATOM 617 O O . LYS A 1 87 ? 19.388 -4.908 -28.951 1.00 95.31 87 LYS A O 1
ATOM 622 N N . ASP A 1 88 ? 21.299 -4.029 -29.778 1.00 96.00 88 ASP A N 1
ATOM 623 C CA . ASP A 1 88 ? 21.011 -2.646 -29.408 1.00 96.00 88 ASP A CA 1
ATOM 624 C C . ASP A 1 88 ? 19.676 -2.174 -29.994 1.00 96.00 88 ASP A C 1
ATOM 626 O O . ASP A 1 88 ? 19.374 -2.410 -31.169 1.00 96.00 88 ASP A O 1
ATOM 630 N N . GLN A 1 89 ? 18.887 -1.485 -29.168 1.00 94.19 89 GLN A N 1
ATOM 631 C CA . GLN A 1 89 ? 17.675 -0.804 -29.606 1.00 94.19 89 GLN A CA 1
ATOM 632 C C . GLN A 1 89 ? 18.028 0.337 -30.571 1.00 94.19 89 GLN A C 1
ATOM 634 O O . GLN A 1 89 ? 19.107 0.932 -30.490 1.00 94.19 89 GLN A O 1
ATOM 639 N N . ALA A 1 90 ? 17.111 0.673 -31.482 1.00 96.06 90 ALA A N 1
ATOM 640 C CA . ALA A 1 90 ? 17.322 1.765 -32.436 1.00 96.06 90 ALA A CA 1
ATOM 641 C C . ALA A 1 90 ? 17.573 3.105 -31.721 1.00 96.06 90 ALA A C 1
ATOM 643 O O . ALA A 1 90 ? 18.440 3.884 -32.122 1.00 96.06 90 ALA A O 1
ATOM 644 N N . GLU A 1 91 ? 16.879 3.336 -30.610 1.00 95.31 91 GLU A N 1
ATOM 645 C CA . GLU A 1 91 ? 17.037 4.496 -29.738 1.00 95.31 91 GLU A CA 1
ATOM 646 C C . GLU A 1 91 ? 16.975 4.056 -28.270 1.00 95.31 91 GLU A C 1
ATOM 648 O O . GLU A 1 91 ? 16.413 2.998 -27.971 1.00 95.31 91 GLU A O 1
ATOM 653 N N . PRO A 1 92 ? 17.585 4.817 -27.346 1.00 93.38 92 PRO A N 1
ATOM 654 C CA . PRO A 1 92 ? 17.409 4.576 -25.922 1.00 93.38 92 PRO A CA 1
ATOM 655 C C . PRO A 1 92 ? 15.928 4.693 -25.508 1.00 93.38 92 PRO A C 1
ATOM 657 O O . PRO A 1 92 ? 15.253 5.602 -25.994 1.00 93.38 92 PRO A O 1
ATOM 660 N N . PRO A 1 93 ? 15.418 3.840 -24.597 1.00 90.62 93 PRO A N 1
ATOM 661 C CA . PRO A 1 93 ? 14.029 3.915 -24.125 1.00 90.62 93 PRO A CA 1
ATOM 662 C C . PRO A 1 93 ? 13.657 5.248 -23.459 1.00 90.62 93 PRO A C 1
ATOM 664 O O . PRO A 1 93 ? 12.514 5.691 -23.536 1.00 90.62 93 PRO A O 1
ATOM 667 N N . THR A 1 94 ? 14.622 5.887 -22.797 1.00 90.19 94 THR A N 1
ATOM 668 C CA . THR A 1 94 ? 14.487 7.197 -22.150 1.00 90.19 94 THR A CA 1
ATOM 669 C C . THR A 1 94 ? 15.754 8.028 -22.352 1.00 90.19 94 THR A C 1
ATOM 671 O O . THR A 1 94 ? 16.811 7.506 -22.701 1.00 90.19 94 THR A O 1
ATOM 674 N N . ALA A 1 95 ? 15.688 9.331 -22.064 1.00 90.75 95 ALA A N 1
ATOM 675 C CA . ALA A 1 95 ? 16.837 10.236 -22.186 1.00 90.75 95 ALA A CA 1
ATOM 676 C C . ALA A 1 95 ? 18.028 9.892 -21.263 1.00 90.75 95 ALA A C 1
ATOM 678 O O . ALA A 1 95 ? 19.134 10.377 -21.481 1.00 90.75 95 ALA A O 1
ATOM 679 N N . HIS A 1 96 ? 17.804 9.087 -20.224 1.00 89.00 96 HIS A N 1
ATOM 680 C CA . HIS A 1 96 ? 18.796 8.718 -19.208 1.00 89.00 96 HIS A CA 1
ATOM 681 C C . HIS A 1 96 ? 19.104 7.213 -19.209 1.00 89.00 96 HIS A C 1
ATOM 683 O O . HIS A 1 96 ? 19.718 6.704 -18.275 1.00 89.00 96 HIS A O 1
ATOM 689 N N . THR A 1 97 ? 18.681 6.503 -20.252 1.00 93.56 97 THR A N 1
ATOM 690 C CA . THR A 1 97 ? 19.060 5.113 -20.506 1.00 93.56 97 THR A CA 1
ATOM 691 C C . THR A 1 97 ? 19.919 5.026 -21.767 1.00 93.56 97 THR A C 1
ATOM 693 O O . THR A 1 97 ? 20.112 5.989 -22.510 1.00 93.56 97 THR A O 1
ATOM 696 N N . HIS A 1 98 ? 20.495 3.856 -21.991 1.00 95.12 98 HIS A N 1
ATOM 697 C CA . HIS A 1 98 ? 21.276 3.484 -23.157 1.00 95.12 98 HIS A CA 1
ATOM 698 C C . HIS A 1 98 ? 20.444 2.604 -24.102 1.00 95.12 98 HIS A C 1
ATOM 700 O O . HIS A 1 98 ? 19.374 2.104 -23.753 1.00 95.12 98 HIS A O 1
ATOM 706 N N . ARG A 1 99 ? 20.953 2.368 -25.316 1.00 96.44 99 ARG A N 1
ATOM 707 C CA . ARG A 1 99 ? 20.327 1.457 -26.295 1.00 96.44 99 ARG A CA 1
ATOM 708 C C . ARG A 1 99 ? 20.307 -0.009 -25.843 1.00 96.44 99 ARG A C 1
ATOM 710 O O . ARG A 1 99 ? 19.590 -0.808 -26.436 1.00 96.44 99 ARG A O 1
ATOM 717 N N . ASN A 1 100 ? 21.106 -0.372 -24.844 1.00 95.19 100 ASN A N 1
ATOM 718 C CA . ASN A 1 100 ? 21.181 -1.709 -24.267 1.00 95.19 100 ASN A CA 1
ATOM 719 C C . ASN A 1 100 ? 21.844 -1.643 -22.882 1.00 95.19 100 ASN A C 1
ATOM 721 O O . ASN A 1 100 ? 22.378 -0.596 -22.525 1.00 95.19 100 ASN A O 1
ATOM 725 N N . ASP A 1 101 ? 21.843 -2.752 -22.140 1.00 95.19 101 ASP A N 1
ATOM 726 C CA . ASP A 1 101 ? 22.575 -2.901 -20.870 1.00 95.19 101 ASP A CA 1
ATOM 727 C C . ASP A 1 101 ? 22.232 -1.825 -19.825 1.00 95.19 101 ASP A C 1
ATOM 729 O O . ASP A 1 101 ? 23.099 -1.153 -19.266 1.00 95.19 101 ASP A O 1
ATOM 733 N N . ASN A 1 102 ? 20.937 -1.659 -19.560 1.00 93.94 102 ASN A N 1
ATOM 734 C CA . ASN A 1 102 ? 20.438 -0.645 -18.636 1.00 93.94 102 ASN A CA 1
ATOM 735 C C . ASN A 1 102 ? 20.280 -1.194 -17.220 1.00 93.94 102 ASN A C 1
ATOM 737 O O . ASN A 1 102 ? 19.702 -2.263 -17.034 1.00 93.94 102 ASN A O 1
ATOM 741 N N . LEU A 1 103 ? 20.735 -0.418 -16.237 1.00 94.25 103 LEU A N 1
ATOM 742 C CA . LEU A 1 103 ? 20.405 -0.576 -14.823 1.00 94.25 103 LEU A CA 1
ATOM 743 C C . LEU A 1 103 ? 19.513 0.595 -14.413 1.00 94.25 103 LEU A C 1
ATOM 745 O O . LEU A 1 103 ? 19.918 1.749 -14.552 1.00 94.25 103 LEU A O 1
ATOM 749 N N . THR A 1 104 ? 18.330 0.299 -13.890 1.00 92.38 104 THR A N 1
ATOM 750 C CA . THR A 1 104 ? 17.339 1.296 -13.483 1.00 92.38 104 THR A CA 1
ATOM 751 C C . THR A 1 104 ? 16.864 1.042 -12.058 1.00 92.38 104 THR A C 1
ATOM 753 O O . THR A 1 104 ? 16.845 -0.090 -11.570 1.00 92.38 104 THR A O 1
ATOM 756 N N . ILE A 1 105 ? 16.496 2.126 -11.375 1.00 93.94 105 ILE A N 1
ATOM 757 C CA . ILE A 1 105 ? 15.594 2.066 -10.225 1.00 93.94 105 ILE A CA 1
ATOM 758 C C . ILE A 1 105 ? 14.226 2.371 -10.811 1.00 93.94 105 ILE A C 1
ATOM 760 O O . ILE A 1 105 ? 13.979 3.505 -11.209 1.00 93.94 105 ILE A O 1
ATOM 764 N N . ASP A 1 106 ? 13.392 1.350 -10.938 1.00 93.12 106 ASP A N 1
ATOM 765 C CA . ASP A 1 106 ? 12.088 1.474 -11.581 1.00 93.12 106 ASP A CA 1
ATOM 766 C C . ASP A 1 106 ? 11.116 2.189 -10.649 1.00 93.12 106 ASP A C 1
ATOM 768 O O . ASP A 1 106 ? 10.405 3.095 -11.073 1.00 93.12 106 ASP A O 1
ATOM 772 N N . GLU A 1 107 ? 11.142 1.840 -9.360 1.00 93.44 107 GLU A N 1
ATOM 773 C CA . GLU A 1 107 ? 10.163 2.333 -8.401 1.00 93.44 107 GLU A CA 1
ATOM 774 C C . GLU A 1 10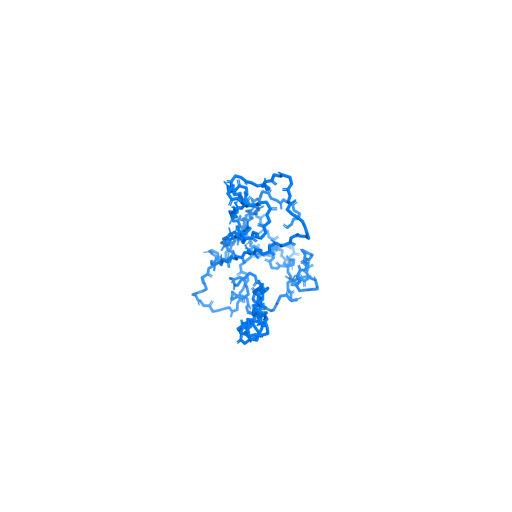7 ? 10.767 2.574 -7.013 1.00 93.44 107 GLU A C 1
ATOM 776 O O . GLU A 1 107 ? 11.493 1.735 -6.471 1.00 93.44 107 GLU A O 1
ATOM 781 N N . VAL A 1 108 ? 10.411 3.709 -6.408 1.00 95.88 108 VAL A N 1
ATOM 782 C CA . VAL A 1 108 ? 10.591 3.981 -4.978 1.00 95.88 108 VAL A CA 1
ATOM 783 C C . VAL A 1 108 ? 9.235 4.305 -4.369 1.00 95.88 108 VAL A C 1
ATOM 785 O O . VAL A 1 108 ? 8.704 5.394 -4.583 1.00 95.88 108 VAL A O 1
ATOM 788 N N . SER A 1 109 ? 8.705 3.383 -3.575 1.00 94.25 109 SER A N 1
ATOM 789 C CA . SER A 1 109 ? 7.373 3.490 -2.980 1.00 94.25 109 SER A CA 1
ATOM 790 C C . SER A 1 109 ? 7.469 3.691 -1.481 1.00 94.25 109 SER A C 1
ATOM 792 O O . SER A 1 109 ? 8.169 2.966 -0.776 1.00 94.25 109 SER A O 1
ATOM 794 N N . THR A 1 110 ? 6.763 4.693 -0.979 1.00 94.44 110 THR A N 1
ATOM 795 C CA . THR A 1 110 ? 6.708 5.058 0.436 1.00 94.44 110 THR A CA 1
ATOM 796 C C . THR A 1 110 ? 5.298 4.851 0.948 1.00 94.44 110 THR A C 1
ATOM 798 O O . THR A 1 110 ? 4.333 5.238 0.294 1.00 94.44 110 THR A O 1
ATOM 801 N N . PHE A 1 111 ? 5.180 4.230 2.116 1.00 94.12 111 PHE A N 1
ATOM 802 C CA . PHE A 1 111 ? 3.902 3.817 2.676 1.00 94.12 111 PHE A CA 1
ATOM 803 C C . PHE A 1 111 ? 3.724 4.379 4.077 1.00 94.12 111 PHE A C 1
ATOM 805 O O . PHE A 1 111 ? 4.495 4.029 4.970 1.00 94.12 111 PHE A O 1
ATOM 812 N N . LEU A 1 112 ? 2.683 5.183 4.279 1.00 94.56 112 LEU A N 1
ATOM 813 C CA . LEU A 1 112 ? 2.131 5.490 5.595 1.00 94.56 112 LEU A CA 1
ATOM 814 C C . LEU A 1 112 ? 0.909 4.591 5.810 1.00 94.56 112 LEU A C 1
ATOM 816 O O . LEU A 1 112 ? -0.176 4.861 5.302 1.00 94.56 112 LEU A O 1
ATOM 820 N N . ALA A 1 113 ? 1.114 3.489 6.521 1.00 93.88 113 ALA A N 1
ATOM 821 C CA . ALA A 1 113 ? 0.157 2.400 6.643 1.00 93.88 113 ALA A CA 1
ATOM 822 C C . ALA A 1 113 ? 0.095 1.903 8.094 1.00 93.88 113 ALA A C 1
ATOM 824 O O . ALA A 1 113 ? 0.996 1.186 8.537 1.00 93.88 113 ALA A O 1
ATOM 825 N N . GLY A 1 114 ? -0.929 2.313 8.844 1.00 93.44 114 GLY A N 1
ATOM 826 C CA . GLY A 1 114 ? -1.072 1.960 10.259 1.00 93.44 114 GLY A CA 1
ATOM 827 C C . GLY A 1 114 ? -2.227 2.653 10.984 1.00 93.44 114 GLY A C 1
ATOM 828 O O . GLY A 1 114 ? -2.895 3.536 10.439 1.00 93.44 114 GLY A O 1
ATOM 829 N N . ARG A 1 115 ? -2.415 2.265 12.248 1.00 94.50 115 ARG A N 1
ATOM 830 C CA . ARG A 1 115 ? -3.225 2.964 13.251 1.00 94.50 115 ARG A CA 1
ATOM 831 C C . ARG A 1 115 ? -2.600 4.333 13.534 1.00 94.50 115 ARG A C 1
ATOM 833 O O . ARG A 1 115 ? -1.428 4.415 13.893 1.00 94.50 115 ARG A O 1
ATOM 840 N N . LEU A 1 116 ? -3.393 5.393 13.407 1.00 92.88 116 LEU A N 1
ATOM 841 C CA . LEU A 1 116 ? -3.013 6.762 13.769 1.00 92.88 116 LEU A CA 1
ATOM 842 C C . LEU A 1 116 ? -3.583 7.152 15.141 1.00 92.88 116 LEU A C 1
ATOM 844 O O . LEU A 1 116 ? -2.906 7.801 15.932 1.00 92.88 116 LEU A O 1
ATOM 848 N N . THR A 1 117 ? -4.817 6.731 15.427 1.00 92.69 117 THR A N 1
ATOM 849 C CA . THR A 1 117 ? -5.481 6.817 16.739 1.00 92.69 117 THR A CA 1
ATOM 850 C C . THR A 1 117 ? -6.301 5.545 16.979 1.00 92.69 117 THR A C 1
ATOM 852 O O . THR A 1 117 ? -6.397 4.700 16.093 1.00 92.69 117 THR A O 1
ATOM 855 N N . GLU A 1 118 ? -6.938 5.396 18.143 1.00 92.06 118 GLU A N 1
ATOM 856 C CA . GLU A 1 118 ? -7.773 4.219 18.449 1.00 92.06 118 GLU A CA 1
ATOM 857 C C . GLU A 1 118 ? -8.901 3.961 17.430 1.00 92.06 118 GLU A C 1
ATOM 859 O O . GLU A 1 118 ? -9.295 2.814 17.234 1.00 92.06 118 GLU A O 1
ATOM 864 N N . GLN A 1 119 ? -9.396 4.999 16.749 1.00 95.38 119 GLN A N 1
ATOM 865 C CA . GLN A 1 119 ? -10.480 4.897 15.761 1.00 95.38 119 GLN A CA 1
ATOM 866 C C . GLN A 1 119 ? -10.080 5.341 14.350 1.00 95.38 119 GLN A C 1
ATOM 868 O O . GLN A 1 119 ? -10.901 5.252 13.440 1.00 95.38 119 GLN A O 1
ATOM 873 N N . LEU A 1 120 ? -8.862 5.854 14.158 1.00 96.19 120 LEU A N 1
ATOM 874 C CA . LEU A 1 120 ? -8.390 6.382 12.880 1.00 96.19 120 LEU A CA 1
ATOM 875 C C . LEU A 1 120 ? -7.172 5.597 12.403 1.00 96.19 120 LEU A C 1
ATOM 877 O O . LEU A 1 120 ? -6.162 5.525 13.103 1.00 96.19 120 LEU A O 1
ATOM 881 N N . GLY A 1 121 ? -7.226 5.089 11.180 1.00 95.94 121 GLY A N 1
ATOM 882 C CA . GLY A 1 121 ? -6.080 4.493 10.506 1.00 95.94 121 GLY A CA 1
ATOM 883 C C . GLY A 1 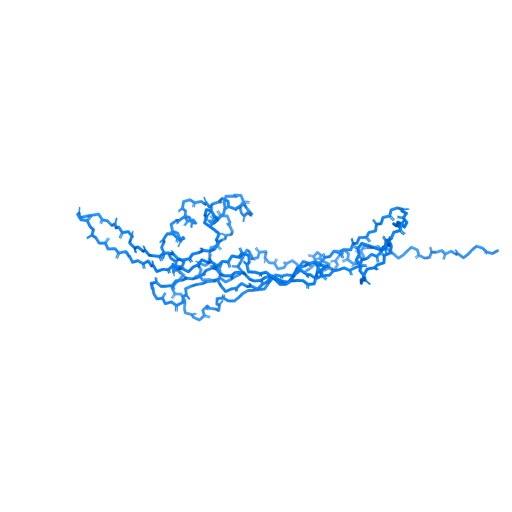121 ? -5.987 4.937 9.055 1.00 95.94 121 GLY A C 1
ATOM 884 O O . GLY A 1 121 ? -6.913 5.533 8.494 1.00 95.94 121 GLY A O 1
ATOM 885 N N . ALA A 1 122 ? -4.833 4.673 8.454 1.00 95.31 122 ALA A N 1
ATOM 886 C CA . ALA A 1 122 ? -4.555 5.066 7.083 1.00 95.31 122 ALA A CA 1
ATOM 887 C C . ALA A 1 122 ? -3.775 3.990 6.333 1.00 95.31 122 ALA A C 1
ATOM 889 O O . ALA A 1 122 ? -2.974 3.265 6.922 1.00 95.31 122 ALA A O 1
ATOM 890 N N . PHE A 1 123 ? -3.991 3.948 5.023 1.00 94.50 123 PHE A N 1
ATOM 891 C CA . PHE A 1 123 ? -3.156 3.285 4.037 1.00 94.50 123 PHE A CA 1
ATOM 892 C C . PHE A 1 123 ? -2.877 4.278 2.906 1.00 94.50 123 PHE A C 1
ATOM 894 O O . PHE A 1 123 ? -3.736 4.553 2.070 1.00 94.50 123 PHE A O 1
ATOM 901 N N . ILE A 1 124 ? -1.688 4.870 2.923 1.00 95.00 124 ILE A N 1
ATOM 902 C CA . ILE A 1 124 ? -1.250 5.859 1.942 1.00 95.00 124 ILE A CA 1
ATOM 903 C C . ILE A 1 124 ? 0.042 5.356 1.309 1.00 95.00 124 ILE A C 1
ATOM 905 O O . ILE A 1 124 ? 0.989 5.044 2.026 1.00 95.00 124 ILE A O 1
ATOM 909 N N . GLN A 1 125 ? 0.078 5.309 -0.016 1.00 94.38 125 GLN A N 1
ATOM 910 C CA . GLN A 1 125 ? 1.236 4.986 -0.833 1.00 94.38 125 GLN A CA 1
ATOM 911 C C . GLN A 1 125 ? 1.528 6.151 -1.778 1.00 94.38 125 GLN A C 1
ATOM 913 O O . GLN A 1 125 ? 0.652 6.586 -2.527 1.00 94.38 125 GLN A O 1
ATOM 918 N N . ALA A 1 126 ? 2.773 6.618 -1.761 1.00 95.56 126 ALA A N 1
ATOM 919 C CA . ALA A 1 126 ? 3.308 7.527 -2.762 1.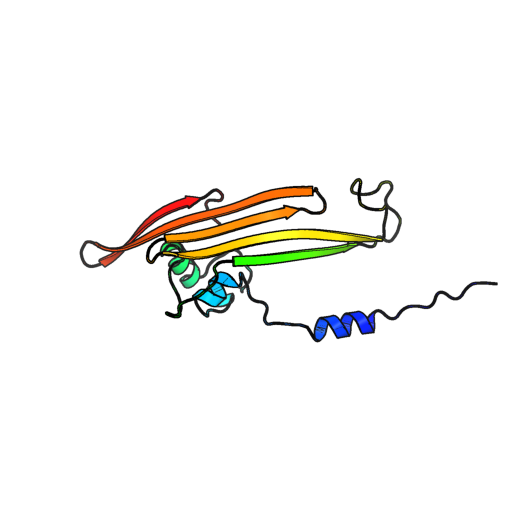00 95.56 126 ALA A CA 1
ATOM 920 C C . ALA A 1 126 ? 4.530 6.896 -3.421 1.00 95.56 126 ALA A C 1
ATOM 922 O O . ALA A 1 126 ? 5.430 6.414 -2.727 1.00 95.56 126 ALA A O 1
ATOM 923 N N . THR A 1 127 ? 4.568 6.958 -4.744 1.00 96.50 127 THR A N 1
ATOM 924 C CA . THR A 1 127 ? 5.559 6.269 -5.563 1.00 96.50 127 THR A CA 1
ATOM 925 C C . THR A 1 127 ? 6.282 7.248 -6.463 1.00 96.50 127 THR A C 1
ATOM 927 O O . THR A 1 127 ? 5.673 8.141 -7.050 1.00 96.50 127 THR A O 1
ATOM 930 N N . TYR A 1 128 ? 7.595 7.084 -6.579 1.00 97.12 128 TYR A N 1
ATOM 931 C CA . TYR A 1 128 ? 8.410 7.724 -7.599 1.00 97.12 128 TYR A CA 1
ATOM 932 C C . TYR A 1 128 ? 8.836 6.688 -8.640 1.00 97.12 128 TYR A C 1
ATOM 934 O O . TYR A 1 128 ? 9.544 5.737 -8.309 1.00 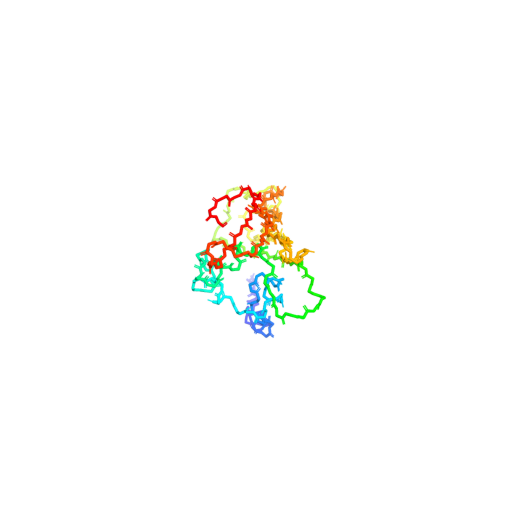97.12 128 TYR A O 1
ATOM 942 N N . ASP A 1 129 ? 8.420 6.903 -9.886 1.00 95.31 129 ASP A N 1
ATOM 943 C CA . ASP A 1 129 ? 8.879 6.163 -11.059 1.00 95.31 129 ASP A CA 1
ATOM 944 C C . ASP A 1 129 ? 10.225 6.743 -11.506 1.00 95.31 129 ASP A C 1
ATOM 946 O O . ASP A 1 129 ? 10.311 7.902 -11.931 1.00 95.31 129 ASP A O 1
ATOM 950 N N . GLY A 1 130 ? 11.289 5.948 -11.391 1.00 91.88 130 GLY A N 1
ATOM 951 C CA . GLY A 1 130 ? 12.640 6.386 -11.731 1.00 91.88 130 GLY A CA 1
ATOM 952 C C . GLY A 1 130 ? 12.951 6.369 -13.228 1.00 91.88 130 GLY A C 1
ATOM 953 O O . GLY A 1 130 ? 13.901 7.038 -13.639 1.00 91.88 130 GLY A O 1
ATOM 954 N N . VAL A 1 131 ? 12.138 5.689 -14.043 1.00 91.06 131 VAL A N 1
ATOM 955 C CA . VAL A 1 131 ? 12.261 5.636 -15.509 1.00 91.06 131 VAL A CA 1
ATOM 956 C C . VAL A 1 131 ? 11.484 6.786 -16.153 1.00 91.06 131 VAL A C 1
ATOM 958 O O . VAL A 1 131 ? 11.996 7.480 -17.030 1.00 91.06 131 VAL A O 1
ATOM 961 N N . ALA A 1 132 ? 10.257 7.049 -15.707 1.00 91.50 132 ALA A N 1
ATOM 962 C CA . ALA A 1 132 ? 9.466 8.190 -16.165 1.00 91.50 132 ALA A CA 1
ATOM 963 C C . ALA A 1 132 ? 9.839 9.507 -15.460 1.00 91.50 132 ALA A C 1
ATOM 965 O O . ALA A 1 132 ? 9.459 10.577 -15.941 1.00 91.50 132 ALA A O 1
ATOM 966 N N . GLN A 1 133 ? 10.568 9.437 -14.338 1.00 93.00 133 GLN A N 1
ATOM 967 C CA . GLN A 1 133 ? 10.911 10.558 -13.451 1.00 93.00 133 GLN A CA 1
ATOM 968 C C . GLN A 1 133 ? 9.677 11.328 -12.965 1.00 93.00 133 GLN A C 1
ATOM 970 O O . GLN A 1 133 ? 9.612 12.559 -13.032 1.00 93.00 133 GLN A O 1
ATOM 975 N N . ARG A 1 134 ? 8.661 10.596 -12.500 1.00 94.56 134 ARG A N 1
ATOM 976 C CA . ARG A 1 134 ? 7.391 11.166 -12.030 1.00 94.56 134 ARG A CA 1
ATOM 977 C C . ARG A 1 134 ? 6.992 10.579 -10.691 1.00 94.56 134 ARG A C 1
ATOM 979 O O . ARG A 1 134 ? 7.169 9.392 -10.450 1.00 94.56 134 ARG A O 1
ATOM 986 N N . SER A 1 135 ? 6.404 11.417 -9.848 1.00 96.38 135 SER A N 1
ATOM 987 C CA . SER A 1 135 ? 5.768 10.976 -8.611 1.00 96.38 135 SER A CA 1
ATOM 988 C C . SER A 1 135 ? 4.262 10.852 -8.795 1.00 96.38 135 SER A C 1
ATOM 990 O O . SER A 1 135 ? 3.642 11.696 -9.447 1.00 96.38 135 SER A O 1
ATOM 992 N N . ALA A 1 136 ? 3.677 9.844 -8.164 1.00 95.00 136 ALA A N 1
ATOM 993 C CA . ALA A 1 136 ? 2.242 9.647 -8.075 1.00 95.00 136 ALA A CA 1
ATOM 994 C C . ALA A 1 136 ? 1.832 9.301 -6.639 1.00 95.00 136 ALA A C 1
ATOM 996 O O . ALA A 1 136 ? 2.633 8.832 -5.830 1.00 95.00 136 ALA A O 1
ATOM 997 N N . LEU A 1 137 ? 0.565 9.568 -6.329 1.00 94.06 137 LEU A N 1
ATOM 998 C CA . LEU A 1 137 ? -0.089 9.102 -5.112 1.00 94.06 137 LEU A CA 1
ATOM 999 C C . LEU A 1 137 ? -1.008 7.939 -5.498 1.00 94.06 137 LEU A C 1
ATOM 1001 O O . LEU A 1 137 ? -2.154 8.168 -5.887 1.00 94.06 137 LEU A O 1
ATOM 1005 N N . ASP A 1 138 ? -0.495 6.712 -5.443 1.00 89.44 138 ASP A N 1
ATOM 1006 C CA . ASP A 1 138 ? -1.186 5.529 -5.983 1.00 89.44 138 ASP A CA 1
ATOM 1007 C C . ASP A 1 138 ? -2.392 5.143 -5.138 1.00 89.44 138 ASP A C 1
ATOM 1009 O O . ASP A 1 138 ? -3.463 4.825 -5.656 1.00 89.44 138 ASP A O 1
ATOM 1013 N N . HIS A 1 139 ? -2.219 5.217 -3.818 1.00 90.31 139 HIS A N 1
ATOM 1014 C CA . HIS A 1 139 ? -3.260 4.904 -2.858 1.00 90.31 139 HIS A CA 1
ATOM 1015 C C . HIS A 1 139 ? -3.268 5.936 -1.742 1.00 90.31 139 HIS A C 1
ATOM 1017 O O . HIS A 1 139 ? -2.246 6.265 -1.150 1.00 90.31 139 HIS A O 1
ATOM 1023 N N . ALA A 1 140 ? -4.449 6.418 -1.415 1.00 94.69 140 ALA A N 1
ATOM 1024 C CA . ALA A 1 140 ? -4.741 7.098 -0.176 1.00 94.69 140 ALA A CA 1
ATOM 1025 C C . ALA A 1 140 ? -6.098 6.583 0.278 1.00 94.69 140 ALA A C 1
ATOM 1027 O O . ALA A 1 140 ? -7.083 6.783 -0.425 1.00 94.69 140 ALA A O 1
ATOM 1028 N N . ASP A 1 141 ? -6.138 5.903 1.417 1.00 95.38 141 ASP A N 1
ATOM 1029 C CA . ASP A 1 141 ? -7.356 5.487 2.104 1.00 95.38 141 ASP A CA 1
ATOM 1030 C C . ASP A 1 141 ? -7.205 5.834 3.587 1.00 95.38 141 ASP A C 1
ATOM 1032 O O . ASP A 1 141 ? -6.348 5.292 4.286 1.00 95.38 141 ASP A O 1
ATOM 1036 N N . VAL A 1 142 ? -8.009 6.783 4.057 1.00 96.69 142 VAL A N 1
ATOM 1037 C CA . VAL A 1 142 ? -8.071 7.187 5.463 1.00 96.69 142 VAL A CA 1
ATOM 1038 C C . VAL A 1 142 ? -9.443 6.828 5.994 1.00 96.69 142 VAL A C 1
ATOM 1040 O O . VAL A 1 142 ? -10.465 7.205 5.412 1.00 96.69 142 VAL A O 1
ATOM 1043 N N . ARG A 1 143 ? -9.464 6.111 7.117 1.00 97.06 143 ARG A N 1
ATOM 1044 C CA . ARG A 1 143 ? -10.687 5.544 7.677 1.00 97.06 143 ARG A CA 1
ATOM 1045 C C . ARG A 1 143 ? -10.823 5.881 9.142 1.00 97.06 143 ARG A C 1
ATOM 1047 O O . ARG A 1 143 ? -9.933 5.593 9.937 1.00 97.06 143 ARG A O 1
ATOM 1054 N N . PHE A 1 144 ? -11.979 6.432 9.482 1.00 97.56 144 PHE A N 1
ATOM 1055 C CA . PHE A 1 144 ? -12.483 6.449 10.843 1.00 97.56 144 PHE A CA 1
ATOM 1056 C C . PHE A 1 144 ? -13.477 5.301 11.002 1.00 97.56 144 PHE A C 1
ATOM 1058 O O . PHE A 1 144 ? -14.408 5.197 10.200 1.00 97.56 144 PHE A O 1
ATOM 1065 N N . ALA A 1 145 ? -13.314 4.471 12.026 1.00 97.12 145 ALA A N 1
ATOM 1066 C CA . ALA A 1 145 ? -14.229 3.379 12.325 1.00 97.12 145 ALA A CA 1
ATOM 1067 C C . ALA A 1 145 ? -14.466 3.254 13.832 1.00 97.12 145 ALA A C 1
ATOM 1069 O O . ALA A 1 145 ? -13.554 3.389 14.645 1.00 97.12 145 ALA A O 1
ATOM 1070 N N . GLN A 1 146 ? -15.711 2.972 14.203 1.00 95.06 146 GLN A N 1
ATOM 1071 C CA . GLN A 1 146 ? -16.120 2.750 15.578 1.00 95.06 146 GLN A CA 1
ATOM 1072 C C . GLN A 1 146 ? -17.094 1.578 15.660 1.00 95.06 146 GLN A C 1
ATOM 1074 O O . GLN A 1 146 ? -18.136 1.557 15.002 1.00 95.06 146 GLN A O 1
ATOM 1079 N N . THR A 1 147 ? -16.772 0.626 16.528 1.00 93.88 147 THR A N 1
ATOM 1080 C CA . THR A 1 147 ? -17.666 -0.475 16.874 1.00 93.88 147 THR A CA 1
ATOM 1081 C C . THR A 1 147 ? -18.670 -0.014 17.924 1.00 93.88 147 THR A C 1
ATOM 1083 O O . THR A 1 147 ? -18.303 0.509 18.975 1.00 93.88 147 THR A O 1
ATOM 1086 N N . THR A 1 148 ? -19.954 -0.209 17.645 1.00 93.88 148 THR A N 1
ATOM 1087 C CA . THR A 1 148 ? -21.065 0.087 18.552 1.00 93.88 148 THR A CA 1
ATOM 1088 C C . THR A 1 148 ? -22.062 -1.068 18.574 1.00 93.88 148 THR A C 1
ATOM 1090 O O . THR A 1 148 ? -21.970 -2.008 17.785 1.00 93.88 148 THR A O 1
ATOM 1093 N N . ARG A 1 149 ? -23.030 -1.021 19.491 1.00 94.88 149 ARG A N 1
ATOM 1094 C CA . ARG A 1 149 ? -24.127 -1.987 19.548 1.00 94.88 149 ARG A CA 1
ATOM 1095 C C . ARG A 1 149 ? -25.409 -1.333 19.046 1.00 94.88 149 ARG A C 1
ATOM 1097 O O . ARG A 1 149 ? -25.972 -0.479 19.724 1.00 94.88 149 ARG A O 1
ATOM 1104 N N . LEU A 1 150 ? -25.896 -1.772 17.890 1.00 92.44 150 LEU A N 1
ATOM 1105 C CA . LEU A 1 150 ? -27.150 -1.307 17.302 1.00 92.44 150 LEU A CA 1
ATOM 1106 C C . LEU A 1 150 ? -28.164 -2.455 17.298 1.00 92.44 150 LEU A C 1
ATOM 1108 O O . LEU A 1 150 ? -27.879 -3.547 16.811 1.00 92.44 150 LEU A O 1
ATOM 1112 N N . ALA A 1 151 ? -29.341 -2.231 17.890 1.00 92.94 151 ALA A N 1
ATOM 1113 C CA . ALA A 1 151 ? -30.397 -3.246 18.016 1.00 92.94 151 ALA A CA 1
ATOM 1114 C C . ALA A 1 151 ? -29.905 -4.595 18.598 1.00 92.94 151 ALA A C 1
ATOM 1116 O O . ALA A 1 151 ? -30.299 -5.671 18.153 1.00 92.94 151 ALA A O 1
ATOM 1117 N N . GLY A 1 152 ? -29.000 -4.540 19.582 1.00 92.62 152 GLY A N 1
ATOM 1118 C CA . GLY A 1 152 ? -28.441 -5.726 20.239 1.00 92.62 152 GLY A CA 1
ATOM 1119 C C . GLY A 1 152 ? -27.330 -6.447 19.464 1.00 92.62 152 GLY A C 1
ATOM 1120 O O . GLY A 1 152 ? -26.767 -7.398 20.000 1.00 92.62 152 GLY A O 1
ATOM 1121 N N . LYS A 1 153 ? -26.976 -5.991 18.256 1.00 94.62 153 LYS A N 1
ATOM 1122 C CA . LYS A 1 153 ? -25.904 -6.560 17.427 1.00 94.62 153 LYS A CA 1
ATOM 1123 C C . LYS A 1 153 ? -24.692 -5.642 17.404 1.00 94.62 153 LYS A C 1
ATOM 1125 O O . LYS A 1 153 ? -24.833 -4.423 17.445 1.00 94.62 153 LYS A O 1
ATOM 1130 N N . GLU A 1 154 ? -23.506 -6.230 17.332 1.00 93.81 154 GLU A N 1
ATOM 1131 C CA . GLU A 1 154 ? -22.284 -5.474 17.078 1.00 93.81 154 GLU A CA 1
ATOM 1132 C C . GLU A 1 154 ? -22.324 -4.896 15.659 1.00 93.81 154 GLU A C 1
ATOM 1134 O O . GLU A 1 154 ? -22.776 -5.547 14.716 1.00 93.81 154 GLU A O 1
ATOM 1139 N N . THR A 1 155 ? -21.954 -3.632 15.512 1.00 94.25 155 THR A N 1
ATOM 1140 C CA . THR A 1 155 ? -22.039 -2.893 14.253 1.00 94.25 155 THR A CA 1
ATOM 1141 C C . THR A 1 155 ? -20.874 -1.924 14.174 1.00 94.25 155 THR A C 1
ATOM 1143 O O . THR A 1 155 ? -20.683 -1.109 15.073 1.00 94.25 155 THR A O 1
ATOM 1146 N N . VAL A 1 156 ? -20.110 -1.999 13.087 1.00 94.81 156 VAL A N 1
ATOM 1147 C CA . VAL A 1 156 ? -19.041 -1.042 12.793 1.00 94.81 156 VAL A CA 1
ATOM 1148 C C . VAL A 1 156 ? -19.626 0.090 11.959 1.00 94.81 156 VAL A C 1
ATOM 1150 O O . VAL A 1 156 ? -20.198 -0.147 10.896 1.00 94.81 156 VAL A O 1
ATOM 1153 N N . LEU A 1 157 ? -19.495 1.318 12.451 1.00 95.06 157 LEU A N 1
ATOM 1154 C CA . LEU A 1 157 ? -19.855 2.539 11.736 1.00 95.06 157 LEU A CA 1
ATOM 1155 C C . LEU A 1 157 ? -18.583 3.320 11.430 1.00 95.06 157 LEU A C 1
ATOM 1157 O O . LEU A 1 157 ? -17.694 3.409 12.273 1.00 95.06 157 LEU A O 1
ATOM 1161 N N . GLY A 1 158 ? -18.490 3.902 10.239 1.00 95.06 158 GLY A N 1
ATOM 1162 C CA . GLY A 1 158 ? -17.276 4.596 9.840 1.00 95.06 158 GLY A CA 1
ATOM 1163 C C . GLY A 1 158 ? -17.440 5.500 8.632 1.00 95.06 158 GLY A C 1
ATOM 1164 O O . GLY A 1 158 ? -18.452 5.465 7.934 1.00 95.06 158 GLY A O 1
ATOM 1165 N N . ILE A 1 159 ? -16.411 6.311 8.407 1.00 95.56 159 ILE A N 1
ATOM 1166 C CA . ILE A 1 159 ? -16.261 7.195 7.252 1.00 95.56 159 ILE A CA 1
ATOM 1167 C C . ILE A 1 159 ? -14.905 6.881 6.626 1.00 95.56 159 ILE A C 1
ATOM 1169 O O . ILE A 1 159 ? -13.899 6.802 7.330 1.00 95.56 159 ILE A O 1
ATOM 1173 N N . SER A 1 160 ? -14.877 6.723 5.305 1.00 95.31 160 SER A N 1
ATOM 1174 C CA . SER A 1 160 ? -13.643 6.539 4.541 1.00 95.31 160 SER A CA 1
ATOM 1175 C C . SER A 1 160 ? -13.509 7.615 3.475 1.00 95.31 160 SER A C 1
ATOM 1177 O O . SER A 1 160 ? -14.461 7.859 2.732 1.00 95.31 160 SER A O 1
ATOM 1179 N N . VAL A 1 161 ? -12.317 8.189 3.349 1.00 95.75 161 VAL A N 1
ATOM 1180 C CA . VAL A 1 161 ? -11.936 9.051 2.227 1.00 95.75 161 VAL A CA 1
ATOM 1181 C C . VAL A 1 161 ? -10.815 8.349 1.482 1.00 95.75 161 VAL A C 1
ATOM 1183 O O . VAL A 1 161 ? -9.785 8.046 2.081 1.00 95.75 161 VAL A O 1
ATOM 1186 N N . ASN A 1 162 ? -11.021 8.070 0.195 1.00 94.38 162 ASN A N 1
ATOM 1187 C CA . ASN A 1 162 ? -10.020 7.388 -0.612 1.00 94.38 162 ASN A CA 1
ATOM 1188 C C . ASN A 1 162 ? -9.984 7.858 -2.070 1.00 94.38 162 ASN A C 1
ATOM 1190 O O . ASN A 1 162 ? -10.976 8.373 -2.584 1.00 94.38 162 ASN A O 1
ATOM 1194 N N . ASN A 1 163 ? -8.830 7.683 -2.720 1.00 93.44 163 ASN A N 1
ATOM 1195 C CA . ASN A 1 163 ? -8.624 7.998 -4.139 1.00 93.44 163 ASN A CA 1
ATOM 1196 C C . ASN A 1 163 ? -8.672 6.764 -5.061 1.00 93.44 163 ASN A C 1
ATOM 1198 O O . ASN A 1 163 ? -8.590 6.922 -6.276 1.00 93.44 163 ASN A O 1
ATOM 1202 N N . ASN A 1 164 ? -8.808 5.559 -4.499 1.00 86.56 164 ASN A N 1
ATOM 1203 C CA . ASN A 1 164 ? -8.847 4.307 -5.250 1.00 86.56 164 ASN A CA 1
ATOM 1204 C C . ASN A 1 164 ? -9.914 3.345 -4.683 1.00 86.56 164 ASN A C 1
ATOM 1206 O O . ASN A 1 164 ? -9.587 2.375 -3.994 1.00 86.56 164 ASN A O 1
ATOM 1210 N N . PRO A 1 165 ? -11.209 3.635 -4.907 1.00 73.31 165 PRO A N 1
ATOM 1211 C CA . PRO A 1 165 ? -12.300 2.856 -4.337 1.00 73.31 165 PRO A CA 1
ATOM 1212 C C . PRO A 1 165 ? -12.385 1.464 -4.973 1.00 73.31 165 PRO A C 1
ATOM 1214 O O . PRO A 1 165 ? -12.509 1.327 -6.186 1.00 73.31 165 PRO A O 1
ATOM 1217 N N . GLY A 1 166 ? -12.389 0.426 -4.136 1.00 66.00 166 GLY A N 1
ATOM 1218 C CA . GLY A 1 166 ? -12.522 -0.976 -4.560 1.00 66.00 166 GLY A CA 1
ATOM 1219 C C . GLY A 1 166 ? -11.235 -1.794 -4.448 1.00 66.00 166 GLY A C 1
ATOM 1220 O O . GLY A 1 166 ? -11.311 -3.021 -4.473 1.00 66.00 166 GLY A O 1
ATOM 1221 N N . VAL A 1 167 ? -10.095 -1.129 -4.248 1.00 61.62 167 VAL A N 1
ATOM 1222 C CA . VAL A 1 167 ? -8.826 -1.741 -3.822 1.00 61.62 167 VAL A CA 1
ATOM 1223 C C . VAL A 1 167 ? -8.691 -1.598 -2.325 1.00 61.62 167 VAL A C 1
ATOM 1225 O O . VAL A 1 167 ? -9.054 -0.517 -1.808 1.00 61.62 167 VAL A O 1
#